Protein AF-A0A8X6GVZ9-F1 (afdb_monomer_lite)

Organism: Trichonephila clavata (NCBI:txid2740835)

Radius of gyration: 14.73 Å; chains: 1; bounding box: 42×30×32 Å

pLDDT: mean 89.65, std 9.61, range [37.06, 98.44]

Structure (mmCIF, N/CA/C/O backbone):
data_AF-A0A8X6GVZ9-F1
#
_entry.id   AF-A0A8X6GVZ9-F1
#
loop_
_atom_site.group_PDB
_atom_site.id
_atom_site.type_symbol
_atom_site.label_atom_id
_atom_site.label_alt_id
_atom_site.label_comp_id
_atom_site.label_asym_id
_atom_site.label_entity_id
_atom_site.label_seq_id
_atom_site.pdbx_PDB_ins_code
_atom_site.Cartn_x
_atom_site.Cartn_y
_atom_site.Cartn_z
_atom_site.occupancy
_atom_site.B_iso_or_equiv
_atom_site.auth_seq_id
_atom_site.auth_comp_id
_atom_site.auth_asym_id
_atom_site.auth_atom_id
_atom_site.pdbx_PDB_model_num
ATOM 1 N N . MET A 1 1 ? -2.404 13.198 -4.132 1.00 88.25 1 MET A N 1
ATOM 2 C CA . MET A 1 1 ? -2.542 12.191 -3.060 1.00 88.25 1 MET A CA 1
ATOM 3 C C . MET A 1 1 ? -3.726 12.562 -2.191 1.00 88.25 1 MET A C 1
ATOM 5 O O . MET A 1 1 ? -3.921 13.747 -1.931 1.00 88.25 1 MET A O 1
ATOM 9 N N . ALA A 1 2 ? -4.499 11.578 -1.751 1.00 90.69 2 ALA A N 1
ATOM 10 C CA . ALA A 1 2 ? -5.539 11.750 -0.743 1.00 90.69 2 ALA A CA 1
ATOM 11 C C . ALA A 1 2 ? -5.316 10.747 0.392 1.00 90.69 2 ALA A C 1
ATOM 13 O O . ALA A 1 2 ? -4.815 9.652 0.160 1.00 90.69 2 ALA A O 1
ATOM 14 N N . PHE A 1 3 ? -5.673 11.141 1.610 1.00 91.12 3 PHE A N 1
ATOM 15 C CA . PHE A 1 3 ? -5.403 10.383 2.828 1.00 91.12 3 PHE A CA 1
ATOM 16 C C . PHE A 1 3 ? -6.728 10.065 3.509 1.00 91.12 3 PHE A C 1
ATOM 18 O O . PHE A 1 3 ? -7.506 10.982 3.794 1.00 91.12 3 PHE A O 1
ATOM 25 N N . TYR A 1 4 ? -6.977 8.784 3.757 1.00 92.62 4 TYR A N 1
ATOM 26 C CA . TYR A 1 4 ? -8.194 8.286 4.382 1.00 92.62 4 TYR A CA 1
ATOM 27 C C . TYR A 1 4 ? -7.853 7.435 5.595 1.00 92.62 4 TYR A C 1
ATOM 29 O O . TYR A 1 4 ? -6.865 6.712 5.590 1.00 92.62 4 TYR A O 1
ATOM 37 N N . GLY A 1 5 ? -8.670 7.513 6.634 1.00 90.81 5 GLY A N 1
ATOM 38 C CA . GLY A 1 5 ? -8.479 6.736 7.850 1.00 90.81 5 GLY A CA 1
ATOM 39 C C . GLY A 1 5 ? -9.406 7.213 8.952 1.00 90.81 5 GLY A C 1
ATOM 40 O O . GLY A 1 5 ? -10.307 8.021 8.713 1.00 90.81 5 GLY A O 1
ATOM 41 N N . GLU A 1 6 ? -9.188 6.721 10.166 1.00 85.00 6 GLU A N 1
ATOM 42 C CA . GLU A 1 6 ? -9.924 7.212 11.331 1.00 85.00 6 GLU A CA 1
ATOM 43 C C . GLU A 1 6 ? -9.793 8.739 11.471 1.00 85.00 6 GLU A C 1
ATOM 45 O O . GLU A 1 6 ? -8.746 9.333 11.192 1.00 85.00 6 GLU A O 1
ATOM 50 N N . GLU A 1 7 ? -10.887 9.395 11.858 1.00 77.38 7 GLU A N 1
ATOM 51 C CA . GLU A 1 7 ? -10.943 10.854 11.928 1.00 77.38 7 GLU A CA 1
ATOM 52 C C . GLU A 1 7 ? -9.913 11.392 12.930 1.00 77.38 7 GLU A C 1
ATOM 54 O O . GLU A 1 7 ? -9.843 10.950 14.075 1.00 77.38 7 GLU A O 1
ATOM 59 N N . GLY A 1 8 ? -9.089 12.343 12.483 1.00 75.19 8 GLY A N 1
ATOM 60 C CA . GLY A 1 8 ? -8.013 12.926 13.288 1.00 75.19 8 GLY A CA 1
ATOM 61 C C . GLY A 1 8 ? -6.686 12.162 13.246 1.00 75.19 8 GLY A C 1
ATOM 62 O O . GLY A 1 8 ? -5.696 12.668 13.782 1.00 75.19 8 GLY A O 1
ATOM 63 N N . LEU A 1 9 ? -6.621 11.003 12.576 1.00 85.19 9 LEU A N 1
ATOM 64 C CA . LEU A 1 9 ? -5.367 10.278 12.388 1.00 85.19 9 LEU A CA 1
ATOM 65 C C . LEU A 1 9 ? -4.419 11.098 11.505 1.00 85.19 9 LEU A C 1
ATOM 67 O O . LEU A 1 9 ? -4.821 11.698 10.503 1.00 85.19 9 LEU A O 1
ATOM 71 N N . LYS A 1 10 ? -3.152 11.161 11.905 1.00 83.06 10 LYS A N 1
ATOM 72 C CA . LYS A 1 10 ? -2.112 11.901 11.191 1.00 83.06 10 LYS A CA 1
ATOM 73 C C . LYS A 1 10 ? -1.114 10.924 10.596 1.00 83.06 10 LYS A C 1
ATOM 75 O O . LYS A 1 10 ? -0.744 9.957 11.248 1.00 83.06 10 LYS A O 1
ATOM 80 N N . TYR A 1 11 ? -0.674 11.209 9.378 1.00 80.69 11 TYR A N 1
ATOM 81 C CA . TYR A 1 11 ? 0.368 10.449 8.697 1.00 80.69 11 TYR A CA 1
ATOM 82 C C . TYR A 1 11 ? 1.415 11.405 8.147 1.00 80.69 11 TYR A C 1
ATOM 84 O O . TYR A 1 11 ? 1.074 12.413 7.523 1.00 80.69 11 TYR A O 1
ATOM 92 N N . THR A 1 12 ? 2.687 11.107 8.393 1.00 80.06 12 THR A N 1
ATOM 93 C CA . THR A 1 12 ? 3.794 11.978 7.994 1.00 80.0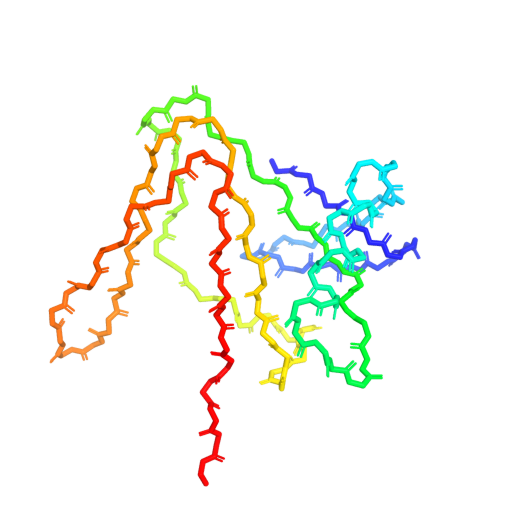6 12 THR A CA 1
ATOM 94 C C . THR A 1 12 ? 4.557 11.380 6.826 1.00 80.06 12 THR A C 1
ATOM 96 O O . THR A 1 12 ? 5.386 10.514 7.035 1.00 80.06 12 THR A O 1
ATOM 99 N N . PHE A 1 13 ? 4.351 11.893 5.616 1.00 76.44 13 PHE A N 1
ATOM 100 C CA . PHE A 1 13 ? 5.092 11.468 4.429 1.00 76.44 13 PHE A CA 1
ATOM 101 C C . PHE A 1 13 ? 6.150 12.509 4.056 1.00 76.44 13 PHE A C 1
ATOM 103 O O . PHE A 1 13 ? 5.809 13.668 3.810 1.00 76.44 13 PHE A O 1
ATOM 110 N N . VAL A 1 14 ? 7.425 12.100 4.007 1.00 70.62 14 VAL A N 1
ATOM 111 C CA . VAL A 1 14 ? 8.575 12.912 3.548 1.00 70.62 14 VAL A CA 1
ATOM 112 C C . VAL A 1 14 ? 8.487 14.369 4.052 1.00 70.62 14 VAL A C 1
ATOM 114 O O . VAL A 1 14 ? 8.399 15.324 3.281 1.00 70.62 14 VAL A O 1
ATOM 117 N N . ASN A 1 15 ? 8.462 14.523 5.381 1.00 72.56 15 ASN A N 1
ATOM 118 C CA . ASN A 1 15 ? 8.404 15.789 6.138 1.00 72.56 15 ASN A CA 1
ATOM 119 C C . ASN A 1 15 ? 7.077 16.567 6.122 1.00 72.56 15 ASN A C 1
ATOM 121 O O . ASN A 1 15 ? 7.009 17.640 6.718 1.00 72.56 15 ASN A O 1
ATOM 125 N N . ASN A 1 16 ? 6.019 16.043 5.505 1.00 77.75 16 ASN A N 1
ATOM 126 C CA . ASN A 1 16 ? 4.696 16.661 5.530 1.00 77.75 16 ASN A CA 1
ATOM 127 C C . ASN A 1 16 ? 3.720 15.791 6.319 1.00 77.75 16 ASN A C 1
ATOM 129 O O . ASN A 1 16 ? 3.545 14.614 6.011 1.00 77.75 16 ASN A O 1
ATOM 133 N N . THR A 1 17 ? 3.068 16.373 7.324 1.00 83.06 17 THR A N 1
ATOM 134 C CA . THR A 1 17 ? 2.017 15.694 8.088 1.00 83.06 17 THR A CA 1
ATOM 135 C C . THR A 1 17 ? 0.652 16.000 7.489 1.00 83.06 17 THR A C 1
ATOM 137 O O . THR A 1 17 ? 0.226 17.152 7.419 1.00 83.06 17 THR A O 1
ATOM 140 N N . PHE A 1 18 ? -0.056 14.948 7.100 1.00 84.69 18 PHE A N 1
ATOM 141 C CA . PHE A 1 18 ? -1.394 15.006 6.536 1.00 84.69 18 PHE A CA 1
ATOM 142 C C . PHE A 1 18 ? -2.408 14.492 7.554 1.00 84.69 18 PHE A C 1
ATOM 144 O O . PHE A 1 18 ? -2.141 13.538 8.283 1.00 84.69 18 PHE A O 1
ATOM 151 N N . THR A 1 19 ? -3.576 15.130 7.608 1.00 87.69 19 THR A N 1
ATOM 152 C CA . THR A 1 19 ? -4.701 14.665 8.432 1.00 87.69 19 THR A CA 1
ATOM 153 C C . THR A 1 19 ? -5.628 13.818 7.572 1.00 87.69 19 THR A C 1
ATOM 155 O O . THR A 1 19 ? -6.017 14.243 6.480 1.00 87.69 19 THR A O 1
ATOM 158 N N . ALA A 1 20 ? -5.963 12.624 8.056 1.00 89.81 20 ALA A N 1
ATOM 159 C CA . ALA A 1 20 ? -6.858 11.706 7.373 1.00 89.81 20 ALA A CA 1
ATOM 160 C C . ALA A 1 20 ? -8.261 12.305 7.245 1.00 89.81 20 ALA A C 1
ATOM 162 O O . ALA A 1 20 ? -8.806 12.876 8.192 1.00 89.81 20 ALA A O 1
ATOM 163 N N . LYS A 1 21 ? -8.871 12.120 6.076 1.00 90.88 21 LYS A N 1
ATOM 164 C CA . LYS A 1 21 ? -10.315 12.273 5.908 1.00 90.88 21 LYS A CA 1
ATOM 165 C C . LYS A 1 21 ? -11.000 10.966 6.298 1.00 90.88 21 LYS A C 1
ATOM 167 O O . LYS A 1 21 ? -10.427 9.889 6.143 1.00 90.88 21 LYS A O 1
ATOM 172 N N . LYS A 1 22 ? -12.262 11.047 6.717 1.00 91.19 22 LYS A N 1
ATOM 173 C CA . LYS A 1 22 ? -13.091 9.854 6.914 1.00 91.19 22 LYS A CA 1
ATOM 174 C C . LYS A 1 22 ? -13.144 9.024 5.617 1.00 91.19 22 LYS A C 1
ATOM 176 O O . LYS A 1 22 ? -13.315 9.626 4.550 1.00 91.19 22 LYS A O 1
ATOM 181 N N . PRO A 1 23 ? -13.024 7.682 5.671 1.00 91.31 23 PRO A N 1
ATOM 182 C CA . PRO A 1 23 ? -13.076 6.857 4.474 1.00 91.31 23 PRO A CA 1
ATOM 183 C C . PRO A 1 23 ? -14.430 7.009 3.781 1.00 91.31 23 PRO A C 1
ATOM 185 O O . PRO A 1 23 ? -15.486 6.942 4.415 1.00 91.31 23 PRO A O 1
ATOM 188 N N . ILE A 1 24 ? -14.389 7.223 2.469 1.00 92.25 24 ILE A N 1
ATOM 189 C CA . ILE A 1 24 ? -15.573 7.137 1.607 1.00 92.25 24 ILE A CA 1
ATOM 190 C C . ILE A 1 24 ? -15.974 5.660 1.421 1.00 92.25 24 ILE A C 1
ATOM 192 O O . ILE A 1 24 ? -15.122 4.791 1.619 1.00 92.25 24 ILE A O 1
ATOM 196 N N . PRO A 1 25 ? -17.224 5.344 1.020 1.00 94.81 25 PRO A N 1
ATOM 197 C CA . PRO A 1 25 ? -17.714 3.961 0.967 1.00 94.81 25 PRO A CA 1
ATOM 198 C C . PRO A 1 25 ? -16.788 2.995 0.219 1.00 94.81 25 PRO A C 1
ATOM 200 O O . PRO A 1 25 ? -16.428 1.956 0.760 1.00 94.81 25 PRO A O 1
ATOM 203 N N . ILE A 1 26 ? -16.297 3.395 -0.957 1.00 92.88 26 ILE A N 1
ATOM 204 C CA . ILE A 1 26 ? -15.389 2.559 -1.750 1.00 92.88 26 ILE A CA 1
ATOM 205 C C . ILE A 1 26 ? -14.037 2.319 -1.061 1.00 92.88 26 ILE A C 1
ATOM 207 O O . ILE A 1 26 ? -13.497 1.223 -1.135 1.00 92.88 26 ILE A O 1
ATOM 211 N N . ALA A 1 27 ? -13.493 3.308 -0.341 1.00 92.06 27 ALA A N 1
ATOM 212 C CA . ALA A 1 27 ? -12.255 3.123 0.417 1.00 92.06 27 ALA A CA 1
ATOM 213 C C . ALA A 1 27 ? -12.469 2.107 1.547 1.00 92.06 27 ALA A C 1
ATOM 215 O O . ALA A 1 27 ? -11.660 1.203 1.723 1.00 92.06 27 ALA A O 1
ATOM 216 N N . LYS A 1 28 ? -13.616 2.195 2.231 1.00 91.94 28 LYS A N 1
ATOM 217 C CA . LYS A 1 28 ? -13.994 1.240 3.272 1.00 91.94 28 LYS A CA 1
ATOM 218 C C . LYS A 1 28 ? -14.140 -0.190 2.736 1.00 91.94 28 LYS A C 1
ATOM 220 O O . LYS A 1 28 ? -13.720 -1.124 3.413 1.00 91.94 28 LYS A O 1
ATOM 225 N N . GLU A 1 29 ? -14.713 -0.370 1.548 1.00 94.69 29 GLU A N 1
ATOM 226 C CA . GLU A 1 29 ? -14.826 -1.693 0.917 1.00 94.69 29 GLU A CA 1
ATOM 227 C C . GLU A 1 29 ? -13.449 -2.327 0.679 1.00 94.69 29 GLU A C 1
ATOM 229 O O . GLU A 1 29 ? -13.244 -3.499 1.001 1.00 94.69 29 GLU A O 1
ATOM 234 N N . TYR A 1 30 ? -12.482 -1.552 0.180 1.00 95.31 30 TYR A N 1
ATOM 235 C CA . TYR A 1 30 ? -11.117 -2.042 -0.024 1.00 95.31 30 TYR A CA 1
ATOM 236 C C . TYR A 1 30 ? -10.342 -2.234 1.281 1.00 95.31 30 TYR A C 1
ATOM 238 O O . TYR A 1 30 ? -9.558 -3.178 1.365 1.00 95.31 30 TYR A O 1
ATOM 246 N N . ASP A 1 31 ? -10.588 -1.421 2.310 1.00 93.56 31 ASP A N 1
ATOM 247 C CA . ASP A 1 31 ? -10.031 -1.649 3.646 1.00 93.56 31 ASP A CA 1
ATOM 248 C C . ASP A 1 31 ? -10.534 -2.984 4.215 1.00 93.56 31 ASP A C 1
ATOM 250 O O . ASP A 1 31 ? -9.751 -3.800 4.705 1.00 93.56 31 ASP A O 1
ATOM 254 N N . ASP A 1 32 ? -11.840 -3.250 4.127 1.00 94.19 32 ASP A N 1
ATOM 255 C CA . ASP A 1 32 ? -12.429 -4.512 4.580 1.00 94.19 32 ASP A CA 1
ATOM 256 C C . ASP A 1 32 ? -11.894 -5.695 3.743 1.00 94.19 32 ASP A C 1
ATOM 258 O O . ASP A 1 32 ? -11.549 -6.740 4.304 1.00 94.19 32 ASP A O 1
ATOM 262 N N . TYR A 1 33 ? -11.725 -5.526 2.425 1.00 96.38 33 TYR A N 1
ATOM 263 C CA . TYR A 1 33 ? -11.125 -6.551 1.567 1.00 96.38 33 TYR A CA 1
ATOM 264 C C . TYR A 1 33 ? -9.659 -6.831 1.924 1.00 96.38 33 TYR A C 1
ATOM 266 O O . TYR A 1 33 ? -9.278 -7.991 2.077 1.00 96.38 33 TYR A O 1
ATOM 274 N N . ALA A 1 34 ? -8.847 -5.793 2.137 1.00 96.69 34 ALA A N 1
ATOM 275 C CA . ALA A 1 34 ? -7.458 -5.934 2.565 1.00 96.69 34 ALA A CA 1
ATOM 276 C C . ALA A 1 34 ? -7.349 -6.679 3.899 1.00 96.69 34 ALA A C 1
ATOM 278 O O . ALA A 1 34 ? -6.545 -7.601 4.027 1.00 96.69 34 ALA A O 1
ATOM 279 N N . ASN A 1 35 ? -8.197 -6.325 4.868 1.00 95.50 35 ASN A N 1
ATOM 280 C CA . ASN A 1 35 ? -8.247 -6.988 6.169 1.00 95.50 35 ASN A CA 1
ATOM 281 C C . ASN A 1 35 ? -8.613 -8.478 6.049 1.00 95.50 35 ASN A C 1
ATOM 283 O O . ASN A 1 35 ? -8.010 -9.311 6.729 1.00 95.50 35 ASN A O 1
ATOM 287 N N . ASN A 1 36 ? -9.534 -8.827 5.146 1.00 95.38 36 ASN A N 1
ATOM 288 C CA . ASN A 1 36 ? -9.885 -10.219 4.857 1.00 95.38 36 ASN A CA 1
ATOM 289 C C . ASN A 1 36 ? -8.755 -10.990 4.151 1.00 95.38 36 ASN A C 1
ATOM 291 O O . ASN A 1 36 ? -8.603 -12.186 4.390 1.00 95.38 36 ASN A O 1
ATOM 295 N N . LEU A 1 37 ? -7.955 -10.330 3.304 1.00 95.06 37 LEU A N 1
ATOM 296 C CA . LEU A 1 37 ? -6.808 -10.953 2.633 1.00 95.06 37 LEU A CA 1
ATOM 297 C C . LEU A 1 37 ? -5.679 -11.292 3.614 1.00 95.06 37 LEU A C 1
ATOM 299 O O . LEU A 1 37 ? -5.104 -12.374 3.525 1.00 95.06 37 LEU A O 1
ATOM 303 N N . ILE A 1 38 ? -5.357 -10.385 4.542 1.00 94.81 38 ILE A N 1
ATOM 304 C CA . ILE A 1 38 ? -4.214 -10.566 5.454 1.00 94.81 38 ILE A CA 1
ATOM 305 C C . ILE A 1 38 ? -4.551 -11.388 6.704 1.00 94.81 38 ILE A C 1
ATOM 307 O O . ILE A 1 38 ? -3.637 -11.922 7.325 1.00 94.81 38 ILE A O 1
ATOM 311 N N . GLN A 1 39 ? -5.834 -11.473 7.083 1.00 91.88 39 GLN A N 1
ATOM 312 C CA . GLN A 1 39 ? -6.338 -12.225 8.247 1.00 91.88 39 GLN A CA 1
ATOM 313 C C . GLN A 1 39 ? -5.547 -11.972 9.544 1.00 91.88 39 GLN A C 1
ATOM 315 O O . GLN A 1 39 ? -5.200 -12.893 10.284 1.00 91.88 39 G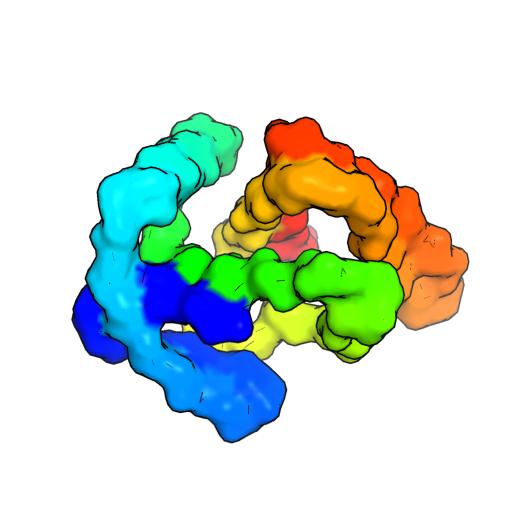LN A O 1
ATOM 320 N N . MET A 1 40 ? -5.239 -10.706 9.827 1.00 89.19 40 MET A N 1
ATOM 321 C CA . MET A 1 40 ? -4.475 -10.313 11.012 1.00 89.19 40 MET A CA 1
ATOM 322 C C . MET A 1 40 ? -5.382 -9.887 12.172 1.00 89.19 40 MET A C 1
ATOM 324 O O . MET A 1 40 ? -6.523 -9.476 11.982 1.00 89.19 40 MET A O 1
ATOM 328 N N . GLY A 1 41 ? -4.861 -9.970 13.401 1.00 83.19 41 GLY A N 1
ATOM 329 C CA . GLY A 1 41 ? -5.636 -9.700 14.619 1.00 83.19 41 GLY A CA 1
ATOM 330 C C . GLY A 1 41 ? -6.057 -8.238 14.823 1.00 83.19 41 GLY A C 1
ATOM 331 O O . GLY A 1 41 ? -6.983 -7.976 15.588 1.00 83.19 41 GLY A O 1
ATOM 332 N N . LYS A 1 42 ? -5.404 -7.277 14.158 1.00 87.88 42 LYS A N 1
ATOM 333 C CA . LYS A 1 42 ? -5.845 -5.874 14.088 1.00 87.88 42 LYS A CA 1
ATOM 334 C C . LYS A 1 42 ? -6.135 -5.492 12.644 1.00 87.88 42 LYS A C 1
ATOM 336 O O . LYS A 1 42 ? -5.614 -6.103 11.715 1.00 87.88 42 LYS A O 1
ATOM 341 N N . LYS A 1 43 ? -6.956 -4.459 12.476 1.00 91.19 43 LYS A N 1
ATOM 342 C CA . LYS A 1 43 ? -7.316 -3.945 11.160 1.00 91.19 43 LYS A CA 1
ATOM 343 C C . LYS A 1 43 ? -6.333 -2.882 10.687 1.00 91.19 43 LYS A C 1
ATOM 345 O O . LYS A 1 43 ? -5.856 -2.081 11.491 1.00 91.19 43 LYS A O 1
ATOM 350 N N . LEU A 1 44 ? -6.095 -2.851 9.381 1.00 92.19 44 LEU A N 1
ATOM 351 C CA . LEU A 1 44 ? -5.586 -1.668 8.697 1.00 92.19 44 LEU A CA 1
ATOM 352 C C . LEU A 1 44 ? -6.581 -0.520 8.911 1.00 92.19 44 LEU A C 1
ATOM 354 O O . LEU A 1 44 ? -7.794 -0.730 8.838 1.00 92.19 44 LEU A O 1
ATOM 358 N N . ASN A 1 45 ? -6.067 0.667 9.218 1.00 89.81 45 ASN A N 1
ATOM 359 C CA . ASN A 1 45 ? -6.860 1.821 9.654 1.00 89.81 45 ASN A CA 1
ATOM 360 C C . ASN A 1 45 ? -6.557 3.105 8.864 1.00 89.81 45 ASN A C 1
ATOM 362 O O . ASN A 1 45 ? -7.063 4.177 9.206 1.00 89.81 45 ASN A O 1
ATOM 366 N N . PHE A 1 46 ? -5.708 3.008 7.840 1.00 90.94 46 PHE A N 1
ATOM 367 C CA . PHE A 1 46 ? -5.256 4.146 7.061 1.00 90.94 46 PHE A CA 1
ATOM 368 C C . PHE A 1 46 ? -4.935 3.737 5.624 1.00 90.94 46 PHE A C 1
ATOM 370 O O . PHE A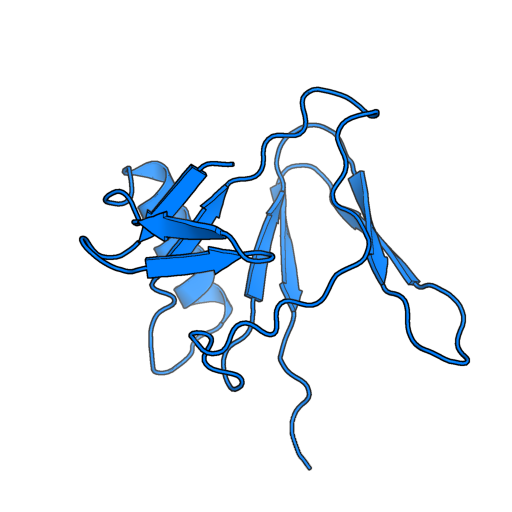 1 46 ? -4.369 2.672 5.380 1.00 90.94 46 PHE A O 1
ATOM 377 N N . CYS A 1 47 ? -5.272 4.611 4.682 1.00 92.50 47 CYS A N 1
ATOM 378 C CA . CYS A 1 47 ? -5.093 4.421 3.254 1.00 92.50 47 CYS A CA 1
ATOM 379 C C . CYS A 1 47 ? -4.591 5.717 2.604 1.00 92.50 47 CYS A C 1
ATOM 381 O O . CYS A 1 47 ? -5.109 6.812 2.853 1.00 92.50 47 CYS A O 1
ATOM 383 N N . VAL A 1 48 ? -3.596 5.581 1.727 1.00 92.38 48 VAL A N 1
ATOM 384 C CA . VAL A 1 48 ? -3.113 6.656 0.855 1.00 92.38 48 VAL A CA 1
ATOM 385 C C . VAL A 1 48 ? -3.525 6.341 -0.576 1.00 92.38 48 VAL A C 1
ATOM 387 O O . VAL A 1 48 ? -3.093 5.347 -1.155 1.00 92.38 48 VAL A O 1
ATOM 390 N N . ALA A 1 49 ? -4.332 7.216 -1.168 1.00 93.56 49 ALA A N 1
ATOM 391 C CA . ALA A 1 49 ? -4.709 7.140 -2.569 1.00 93.56 49 ALA A CA 1
ATOM 392 C C . ALA A 1 49 ? -3.750 7.983 -3.420 1.00 93.56 49 ALA A C 1
ATOM 394 O O . ALA A 1 49 ? -3.656 9.210 -3.266 1.00 93.56 49 ALA A O 1
ATOM 395 N N . ASN A 1 50 ? -3.061 7.315 -4.343 1.00 94.50 50 ASN A N 1
ATOM 396 C CA . ASN A 1 50 ? -2.169 7.931 -5.317 1.00 94.50 50 ASN A CA 1
ATOM 397 C C . ASN A 1 50 ? -2.821 7.913 -6.701 1.00 94.50 50 ASN A C 1
ATOM 399 O O . ASN A 1 50 ? -3.228 6.861 -7.184 1.00 94.50 50 ASN A O 1
ATOM 403 N N . GLU A 1 51 ? -2.896 9.079 -7.336 1.00 95.69 51 GLU A N 1
ATOM 404 C CA . GLU A 1 51 ? -3.325 9.226 -8.725 1.00 95.69 51 GLU A CA 1
ATOM 405 C C . GLU A 1 51 ? -2.110 9.647 -9.549 1.00 95.69 51 GLU A C 1
ATOM 407 O O . GLU A 1 51 ? -1.453 10.640 -9.227 1.00 95.69 51 GLU A O 1
ATOM 412 N N . TYR A 1 52 ? -1.816 8.879 -10.595 1.00 96.06 52 TYR A N 1
ATOM 413 C CA . TYR A 1 52 ? -0.784 9.191 -11.575 1.00 96.06 52 TYR A CA 1
ATOM 414 C C . TYR A 1 52 ? -1.492 9.443 -12.902 1.00 96.06 52 TYR A C 1
ATOM 416 O O . TYR A 1 52 ? -2.023 8.506 -13.499 1.00 96.06 52 TYR A O 1
ATOM 424 N N . ARG A 1 53 ? -1.544 10.704 -13.339 1.00 95.56 53 ARG A N 1
ATOM 425 C CA . ARG A 1 53 ? -2.360 11.127 -14.493 1.00 95.56 53 ARG A CA 1
ATOM 426 C C . ARG A 1 53 ? -1.828 10.566 -15.807 1.00 95.56 53 ARG A C 1
ATOM 428 O O . ARG A 1 53 ? -2.588 10.304 -16.732 1.00 95.56 53 ARG A O 1
ATOM 435 N N . ASP A 1 54 ? -0.518 10.373 -15.867 1.00 94.19 54 ASP A N 1
ATOM 436 C CA . ASP A 1 54 ? 0.207 9.867 -17.021 1.00 94.19 54 ASP A CA 1
ATOM 437 C C . ASP A 1 54 ? 1.505 9.153 -16.588 1.00 94.19 54 ASP A C 1
ATOM 439 O O . ASP A 1 54 ? 1.751 8.908 -15.401 1.00 94.19 54 ASP A O 1
ATOM 443 N N . GLY A 1 55 ? 2.340 8.783 -17.563 1.00 91.62 55 GLY A N 1
ATOM 444 C CA . GLY A 1 55 ? 3.637 8.142 -17.331 1.00 91.62 55 GLY A CA 1
ATOM 445 C C . GLY A 1 55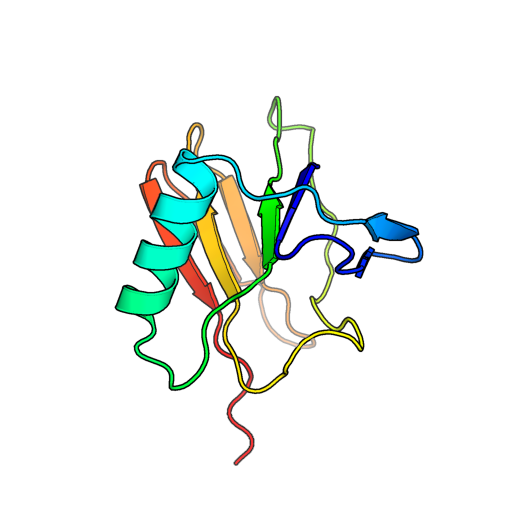 ? 4.730 9.062 -16.768 1.00 91.62 55 GLY A C 1
ATOM 446 O O . GLY A 1 55 ? 5.807 8.566 -16.439 1.00 91.62 55 GLY A O 1
ATOM 447 N N . PHE A 1 56 ? 4.485 10.371 -16.652 1.00 93.50 56 PHE A N 1
ATOM 448 C CA . PHE A 1 56 ? 5.439 11.343 -16.114 1.00 93.50 56 PHE A CA 1
ATOM 449 C C . PHE A 1 56 ? 5.285 11.530 -14.603 1.00 93.50 56 PHE A C 1
ATOM 451 O O . PHE A 1 56 ? 6.292 11.700 -13.908 1.00 93.50 56 PHE A O 1
ATOM 458 N N . ASP A 1 57 ? 4.056 11.447 -14.083 1.00 94.88 57 ASP A N 1
ATOM 459 C CA . ASP A 1 57 ? 3.804 11.425 -12.640 1.00 94.88 57 ASP A CA 1
ATOM 460 C C . ASP A 1 57 ? 4.473 10.190 -12.020 1.00 94.88 57 ASP A C 1
ATOM 462 O O . ASP A 1 57 ? 4.202 9.059 -12.418 1.00 94.88 57 ASP A O 1
ATOM 466 N N . LYS A 1 58 ? 5.342 10.372 -11.023 1.00 92.00 58 LYS A N 1
ATOM 467 C CA . LYS A 1 58 ? 6.061 9.272 -10.363 1.00 92.00 58 LYS A CA 1
ATOM 468 C C . LYS A 1 58 ? 6.355 9.589 -8.907 1.00 92.00 58 LYS A C 1
ATOM 470 O O . LYS A 1 58 ? 6.552 10.745 -8.543 1.00 92.00 58 LYS A O 1
ATOM 475 N N . ILE A 1 59 ? 6.451 8.542 -8.097 1.00 90.56 59 ILE A N 1
ATOM 476 C CA . ILE A 1 59 ? 7.013 8.626 -6.752 1.00 90.56 59 ILE A CA 1
ATOM 477 C C . ILE A 1 59 ? 8.470 8.161 -6.813 1.00 90.56 59 ILE A C 1
ATOM 479 O O . ILE A 1 59 ? 8.784 7.146 -7.437 1.00 90.56 59 ILE A O 1
ATOM 483 N N . GLY A 1 60 ? 9.382 8.951 -6.245 1.00 88.69 60 GLY A N 1
ATOM 484 C CA . GLY A 1 60 ? 10.797 8.585 -6.182 1.00 88.69 60 GLY A CA 1
ATOM 485 C C . GLY A 1 60 ? 11.020 7.347 -5.312 1.00 88.69 60 GLY A C 1
ATOM 486 O O . GLY A 1 60 ? 10.140 6.948 -4.552 1.00 88.69 60 GLY A O 1
ATOM 487 N N . LEU A 1 61 ? 12.210 6.749 -5.395 1.00 88.81 61 LEU A N 1
ATOM 488 C CA . LEU A 1 61 ? 12.591 5.661 -4.493 1.00 88.81 61 LEU A CA 1
ATOM 489 C C . LEU A 1 61 ? 12.497 6.134 -3.037 1.00 88.81 61 LEU A C 1
ATOM 491 O O . LEU A 1 61 ? 13.159 7.096 -2.650 1.00 88.81 61 LEU A O 1
ATOM 495 N N . HIS A 1 62 ? 11.694 5.434 -2.247 1.00 89.62 62 HIS A N 1
ATOM 496 C CA . HIS A 1 62 ? 11.491 5.685 -0.826 1.00 89.62 62 HIS A CA 1
ATOM 497 C C . HIS A 1 62 ? 11.273 4.354 -0.100 1.00 89.62 62 HIS A C 1
ATOM 499 O O . HIS A 1 62 ? 11.284 3.281 -0.710 1.00 89.62 62 HIS A O 1
ATOM 505 N N . ARG A 1 63 ? 11.140 4.430 1.220 1.00 86.69 63 ARG A N 1
ATOM 506 C CA . ARG A 1 63 ? 10.690 3.330 2.066 1.00 86.69 63 ARG A CA 1
ATOM 507 C C . ARG A 1 63 ? 9.601 3.883 2.964 1.00 86.69 63 ARG A C 1
ATOM 509 O O . ARG A 1 63 ? 9.807 4.958 3.518 1.00 86.69 63 ARG A O 1
ATOM 516 N N . ASP A 1 64 ? 8.542 3.115 3.145 1.00 83.38 64 ASP A N 1
ATOM 517 C CA . ASP A 1 64 ? 7.514 3.405 4.140 1.00 83.38 64 ASP A CA 1
ATOM 518 C C . ASP A 1 64 ? 8.101 3.045 5.511 1.00 83.38 64 ASP A C 1
ATOM 520 O O . ASP A 1 64 ? 8.110 1.886 5.934 1.00 83.38 64 ASP A O 1
ATOM 524 N N . ASN A 1 65 ? 8.759 4.014 6.147 1.00 74.69 65 ASN A N 1
ATOM 525 C CA . ASN A 1 65 ? 9.428 3.854 7.440 1.00 74.69 65 ASN A CA 1
ATOM 526 C C . ASN A 1 65 ? 9.015 4.939 8.437 1.00 74.69 65 ASN A C 1
ATOM 528 O O . ASN A 1 65 ? 9.776 5.303 9.340 1.00 74.69 65 ASN A O 1
ATOM 532 N N . GLU A 1 66 ? 7.809 5.467 8.255 1.00 77.88 66 GLU A N 1
ATOM 533 C CA . GLU A 1 66 ? 7.235 6.462 9.137 1.00 77.88 66 GLU A CA 1
ATOM 534 C C . GLU A 1 66 ? 7.087 5.897 10.554 1.00 77.88 66 GLU A C 1
ATOM 536 O O . GLU A 1 66 ? 6.675 4.754 10.753 1.00 77.88 66 GLU A O 1
ATOM 541 N N . LYS A 1 67 ? 7.395 6.724 11.561 1.00 74.81 67 LYS A N 1
ATOM 542 C CA . LYS A 1 67 ? 7.333 6.333 12.983 1.00 74.81 67 LYS A CA 1
ATOM 543 C C . LYS A 1 67 ? 5.943 5.871 13.424 1.00 74.81 67 LYS A C 1
ATOM 545 O O . LYS A 1 67 ? 5.831 5.138 14.400 1.00 74.81 67 LYS A O 1
ATOM 550 N N . ASP A 1 68 ? 4.917 6.314 12.708 1.00 78.56 68 ASP A N 1
ATOM 551 C CA . ASP A 1 68 ? 3.516 6.054 13.019 1.00 78.56 68 ASP A CA 1
ATOM 552 C C . ASP A 1 68 ? 3.032 4.699 12.456 1.00 78.56 68 ASP A C 1
ATOM 554 O O . ASP A 1 68 ? 1.904 4.287 12.727 1.00 78.56 68 ASP A O 1
ATOM 558 N N . LEU A 1 69 ? 3.870 3.981 11.690 1.00 83.38 69 LEU A N 1
ATOM 559 C CA . LEU A 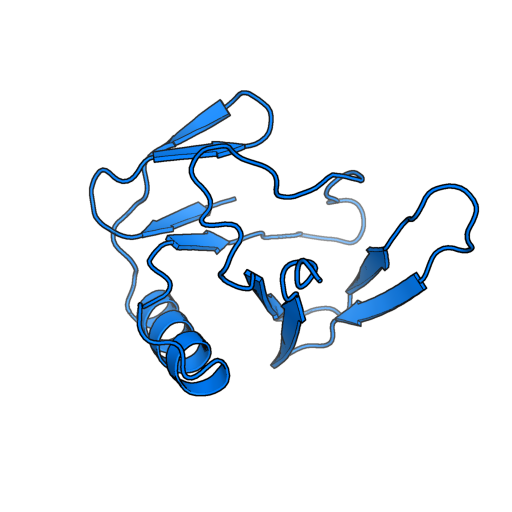1 69 ? 3.540 2.665 11.139 1.00 83.38 69 LEU A CA 1
ATOM 560 C C . LEU A 1 69 ? 3.866 1.529 12.112 1.00 83.38 69 LEU A C 1
ATOM 562 O O . LEU A 1 69 ? 4.946 1.447 12.700 1.00 83.38 69 LEU A O 1
ATOM 566 N N . ASN A 1 70 ? 2.939 0.576 12.220 1.00 86.56 70 ASN A N 1
ATOM 567 C CA . ASN A 1 70 ? 3.190 -0.674 12.922 1.00 86.56 70 ASN A CA 1
ATOM 568 C C . ASN A 1 70 ? 3.997 -1.625 12.028 1.00 86.56 70 ASN A C 1
ATOM 570 O O . ASN A 1 70 ? 3.444 -2.261 11.135 1.00 86.56 70 ASN A O 1
ATOM 574 N N . LEU A 1 71 ? 5.289 -1.774 12.327 1.00 85.50 71 LEU A N 1
ATOM 575 C CA . LEU A 1 71 ? 6.234 -2.597 11.562 1.00 85.50 71 LEU A CA 1
ATOM 576 C C . LEU A 1 71 ? 5.955 -4.111 11.597 1.00 85.50 71 LEU A C 1
ATOM 578 O O . LEU A 1 71 ? 6.706 -4.874 11.001 1.00 85.50 71 LEU A O 1
ATOM 582 N N . LEU A 1 72 ? 4.910 -4.568 12.293 1.00 88.50 72 LEU A N 1
ATOM 583 C CA . LEU A 1 72 ? 4.454 -5.961 12.249 1.00 88.50 72 LEU A CA 1
ATOM 584 C C . LEU A 1 72 ? 3.336 -6.194 11.226 1.00 88.50 72 LEU A C 1
ATOM 586 O O . LEU A 1 72 ? 2.977 -7.345 10.991 1.00 88.50 72 LEU A O 1
ATOM 590 N N . TYR A 1 73 ? 2.781 -5.134 10.635 1.00 91.56 73 TYR A N 1
ATOM 591 C CA . TYR A 1 73 ? 1.674 -5.213 9.684 1.00 91.56 73 TYR A CA 1
ATOM 592 C C . TYR A 1 73 ? 2.161 -4.957 8.253 1.00 91.56 73 TYR A C 1
ATOM 594 O O . TYR A 1 73 ? 3.059 -4.139 8.050 1.00 91.56 73 TYR A O 1
ATOM 602 N N . PRO A 1 74 ? 1.600 -5.660 7.253 1.00 93.50 74 PRO A N 1
ATOM 603 C CA . PRO A 1 74 ? 1.933 -5.439 5.858 1.00 93.50 74 PRO A CA 1
ATOM 604 C C . PRO A 1 74 ? 1.326 -4.135 5.339 1.00 93.50 74 PRO A C 1
ATOM 606 O O . PRO A 1 74 ? 0.310 -3.654 5.842 1.00 93.50 74 PRO A O 1
ATOM 609 N N . VAL A 1 75 ? 1.895 -3.638 4.244 1.00 93.56 75 VAL A N 1
ATOM 610 C CA . VAL A 1 75 ? 1.227 -2.671 3.370 1.00 93.56 75 VAL A CA 1
ATOM 611 C C . VAL A 1 75 ? 0.485 -3.442 2.280 1.00 93.56 75 VAL A C 1
ATOM 613 O O . VAL A 1 75 ? 1.063 -4.312 1.626 1.00 93.56 75 VAL A O 1
ATOM 616 N N . VAL A 1 76 ? -0.796 -3.129 2.076 1.00 96.56 76 VAL A N 1
ATOM 617 C CA . VAL A 1 76 ? -1.630 -3.712 1.014 1.00 96.56 76 VAL A CA 1
ATOM 618 C C . VAL A 1 76 ? -1.912 -2.634 -0.026 1.00 96.56 76 VAL A C 1
ATOM 620 O O . VAL A 1 76 ? -2.558 -1.634 0.270 1.00 96.56 76 VAL A O 1
ATOM 623 N N . SER A 1 77 ? -1.415 -2.828 -1.245 1.00 97.12 77 SER A N 1
ATOM 624 C CA . SER A 1 77 ? -1.561 -1.882 -2.350 1.00 97.12 77 SER A CA 1
ATOM 625 C C . SER A 1 77 ? -2.490 -2.448 -3.417 1.00 97.12 77 SER A C 1
ATOM 627 O O . SER A 1 77 ? -2.218 -3.506 -3.983 1.00 97.12 77 SER A O 1
ATOM 629 N N . PHE A 1 78 ? -3.571 -1.729 -3.711 1.00 97.88 78 PHE A N 1
ATOM 630 C CA . PHE A 1 78 ? -4.454 -2.010 -4.841 1.00 97.88 78 PHE A CA 1
ATOM 631 C C . PHE A 1 78 ? -4.140 -1.053 -5.988 1.00 97.88 78 PHE A C 1
ATOM 633 O O . PHE A 1 78 ? -3.960 0.144 -5.768 1.00 97.88 78 PHE A O 1
ATOM 640 N N . SER A 1 79 ? -4.086 -1.571 -7.214 1.00 98.06 79 SER A N 1
ATOM 641 C CA . SER A 1 79 ? -3.790 -0.776 -8.410 1.00 98.06 79 SER A CA 1
ATOM 642 C C . SER A 1 79 ? -4.925 -0.844 -9.423 1.00 98.06 79 SER A C 1
ATOM 644 O O . SER A 1 79 ? -5.409 -1.924 -9.757 1.00 98.06 79 SER A O 1
ATOM 646 N N . PHE A 1 80 ? -5.319 0.314 -9.953 1.00 97.56 80 PHE A N 1
ATOM 647 C CA . PHE A 1 80 ? -6.406 0.456 -10.924 1.00 97.56 80 PHE A CA 1
ATOM 648 C C . PHE A 1 80 ? -5.956 1.302 -12.117 1.00 97.56 80 PHE A C 1
ATOM 650 O O . PHE A 1 80 ? -5.128 2.200 -11.976 1.00 97.56 80 PHE A O 1
ATOM 657 N N . GLY A 1 81 ? -6.525 1.035 -13.291 1.00 97.69 81 GLY A N 1
ATOM 658 C CA . GLY A 1 81 ? -6.222 1.760 -14.523 1.00 97.69 81 GLY A CA 1
ATOM 659 C C . GLY A 1 81 ? -4.987 1.233 -15.259 1.00 97.69 81 GLY A C 1
ATOM 660 O O . GLY A 1 81 ? -4.810 0.025 -15.424 1.00 97.69 81 GLY A O 1
ATOM 661 N N . ALA A 1 82 ? -4.166 2.146 -15.782 1.00 97.81 82 ALA A N 1
ATOM 662 C CA . ALA A 1 82 ? -3.007 1.797 -16.602 1.00 97.81 82 ALA A CA 1
ATOM 663 C C . ALA A 1 82 ? -1.968 0.982 -15.813 1.00 97.81 82 ALA A C 1
ATOM 665 O O . ALA A 1 82 ? -1.723 1.240 -14.637 1.00 97.81 82 ALA A O 1
ATOM 666 N N . THR A 1 83 ? -1.328 0.011 -16.476 1.00 97.88 83 THR A N 1
ATOM 667 C CA . THR A 1 83 ? -0.285 -0.811 -15.839 1.00 97.88 83 THR A CA 1
ATOM 668 C C . THR A 1 83 ? 0.958 0.023 -15.550 1.00 97.88 83 THR A C 1
ATOM 670 O O . THR A 1 83 ? 1.396 0.801 -16.400 1.00 97.88 83 THR A O 1
ATOM 673 N N . ARG A 1 84 ? 1.532 -0.148 -14.356 1.00 96.06 84 ARG A N 1
ATOM 674 C CA . ARG A 1 84 ? 2.731 0.570 -13.909 1.00 96.06 84 ARG A CA 1
ATOM 675 C C . ARG A 1 84 ? 3.686 -0.373 -13.203 1.00 96.06 84 ARG A C 1
ATOM 677 O O . ARG A 1 84 ? 3.264 -1.178 -12.383 1.00 96.06 84 ARG A O 1
ATOM 684 N N . ASP A 1 85 ? 4.970 -0.229 -13.484 1.00 95.69 85 ASP A N 1
ATOM 685 C CA . ASP A 1 85 ? 5.996 -1.000 -12.796 1.00 95.69 85 ASP A CA 1
ATOM 686 C C . ASP A 1 85 ? 6.285 -0.395 -11.421 1.00 95.69 85 ASP A C 1
ATOM 688 O O . ASP A 1 85 ? 6.607 0.792 -11.309 1.00 95.69 85 ASP A O 1
ATOM 692 N N . ILE A 1 86 ? 6.209 -1.221 -10.377 1.00 96.06 86 ILE A N 1
ATOM 693 C CA . ILE A 1 86 ? 6.828 -0.915 -9.088 1.00 96.06 86 ILE A CA 1
ATOM 694 C C . ILE A 1 86 ? 8.233 -1.509 -9.065 1.00 96.06 86 ILE A C 1
ATOM 696 O O . ILE A 1 86 ? 8.438 -2.677 -9.397 1.00 96.06 86 ILE A O 1
ATOM 700 N N . ILE A 1 87 ? 9.211 -0.689 -8.680 1.00 95.88 87 ILE A N 1
ATOM 701 C CA . ILE A 1 87 ? 10.627 -1.058 -8.694 1.00 95.88 87 ILE A CA 1
ATOM 702 C C . ILE A 1 87 ? 11.129 -1.172 -7.258 1.00 95.88 87 ILE A C 1
ATOM 704 O O . ILE A 1 87 ? 11.173 -0.188 -6.518 1.00 95.88 87 ILE A O 1
ATOM 708 N N . PHE A 1 88 ? 11.579 -2.365 -6.889 1.00 94.81 88 PHE A N 1
ATOM 709 C CA . PHE A 1 88 ? 12.252 -2.638 -5.630 1.00 94.81 88 PHE A CA 1
ATOM 710 C C . PHE A 1 88 ? 13.762 -2.559 -5.814 1.00 94.81 88 PHE A C 1
ATOM 712 O O . PHE A 1 88 ? 14.348 -3.265 -6.637 1.00 94.81 88 PHE A O 1
ATOM 719 N N . LYS A 1 89 ? 14.404 -1.717 -5.002 1.00 93.25 89 LYS A N 1
ATOM 720 C CA . LYS A 1 89 ? 15.857 -1.541 -4.989 1.00 93.25 89 LYS A CA 1
ATOM 721 C C . LYS A 1 89 ? 16.436 -1.967 -3.647 1.00 93.25 89 LYS A C 1
ATOM 723 O O . LYS A 1 89 ? 16.072 -1.424 -2.602 1.00 93.25 89 LYS A O 1
ATOM 728 N N . ARG A 1 90 ? 17.404 -2.882 -3.682 1.00 91.12 90 ARG A N 1
ATOM 729 C CA . ARG A 1 90 ? 18.216 -3.278 -2.525 1.00 91.12 90 ARG A CA 1
ATOM 730 C C . ARG A 1 90 ? 19.679 -2.939 -2.798 1.00 91.12 90 ARG A C 1
ATOM 732 O O . ARG A 1 90 ? 20.136 -3.028 -3.932 1.00 91.12 90 ARG A O 1
ATOM 739 N N . LYS A 1 91 ? 20.400 -2.500 -1.764 1.00 88.56 91 LYS A N 1
ATOM 740 C CA . LYS A 1 91 ? 21.840 -2.239 -1.876 1.00 88.56 91 LYS A CA 1
ATOM 741 C C . LYS A 1 91 ? 22.545 -3.543 -2.268 1.00 88.56 91 LYS A C 1
ATOM 743 O O . LYS A 1 91 ? 22.179 -4.582 -1.732 1.00 88.56 91 LYS A O 1
ATOM 748 N N . ASP A 1 92 ? 23.502 -3.470 -3.188 1.00 92.75 92 ASP A N 1
ATOM 749 C CA . ASP A 1 92 ? 24.333 -4.604 -3.624 1.00 92.75 92 ASP A CA 1
ATOM 750 C C . ASP A 1 92 ? 23.561 -5.745 -4.328 1.00 92.75 92 ASP A C 1
ATOM 752 O O . ASP A 1 92 ? 24.041 -6.871 -4.415 1.00 92.75 92 ASP A O 1
ATOM 756 N N . HIS A 1 93 ? 22.366 -5.459 -4.858 1.00 93.69 93 HIS A N 1
ATOM 757 C CA . HIS A 1 93 ? 21.563 -6.402 -5.642 1.00 93.69 93 HIS A CA 1
ATOM 758 C C . HIS A 1 93 ? 20.933 -5.728 -6.864 1.00 93.69 93 HIS A C 1
ATOM 760 O O . HIS A 1 93 ? 20.756 -4.508 -6.891 1.00 93.69 93 HIS A O 1
ATOM 766 N N . GLU A 1 94 ? 20.565 -6.534 -7.861 1.00 94.75 94 GLU A N 1
ATOM 767 C CA . GLU A 1 94 ? 19.786 -6.067 -9.007 1.00 94.75 94 GLU A CA 1
ATOM 768 C C . GLU A 1 94 ? 18.393 -5.590 -8.580 1.00 94.75 94 GLU A C 1
ATOM 770 O O . GLU A 1 94 ? 17.818 -6.058 -7.591 1.00 94.75 94 GLU A O 1
ATOM 775 N N . ASN A 1 95 ? 17.854 -4.632 -9.334 1.00 95.12 95 ASN A N 1
ATOM 776 C CA . ASN A 1 95 ? 16.499 -4.149 -9.111 1.00 95.12 95 ASN A CA 1
ATOM 777 C C . ASN A 1 95 ? 15.497 -5.239 -9.505 1.00 95.12 95 ASN A C 1
ATOM 779 O O . ASN A 1 95 ? 15.615 -5.833 -10.575 1.00 95.12 95 ASN A O 1
ATOM 783 N N . ALA A 1 96 ? 14.468 -5.430 -8.686 1.00 94.69 96 ALA A N 1
ATOM 784 C CA . ALA A 1 96 ? 13.301 -6.215 -9.067 1.00 94.69 96 ALA A CA 1
ATOM 785 C C . ALA A 1 96 ? 12.191 -5.270 -9.540 1.00 94.69 96 ALA A C 1
ATOM 787 O O . ALA A 1 96 ? 11.948 -4.242 -8.910 1.00 94.69 96 ALA A O 1
ATOM 788 N N . SER A 1 97 ? 11.518 -5.614 -10.637 1.00 96.31 97 SER A N 1
ATOM 789 C CA . SER A 1 97 ? 10.366 -4.870 -11.158 1.00 96.31 97 SER A CA 1
ATOM 790 C C . SER A 1 97 ? 9.143 -5.775 -11.193 1.00 96.31 97 SER A C 1
ATOM 792 O O . SER A 1 97 ? 9.247 -6.932 -11.607 1.00 96.31 97 SER A O 1
ATOM 794 N N . ILE A 1 98 ? 7.996 -5.260 -10.757 1.00 96.75 98 ILE A N 1
ATOM 795 C CA . ILE A 1 98 ? 6.715 -5.967 -10.817 1.00 96.75 98 ILE A CA 1
ATOM 796 C C . ILE A 1 98 ? 5.699 -5.076 -11.544 1.00 96.75 98 ILE A C 1
ATOM 798 O O . ILE A 1 98 ? 5.437 -3.967 -11.074 1.00 96.75 98 ILE A O 1
ATOM 802 N N . PRO A 1 99 ? 5.086 -5.537 -12.651 1.00 97.62 99 PRO A N 1
ATOM 803 C CA . PRO A 1 99 ? 4.029 -4.788 -13.316 1.00 97.62 99 PRO A CA 1
ATOM 804 C C . PRO A 1 99 ? 2.728 -4.873 -12.510 1.00 97.62 99 PRO A C 1
ATOM 80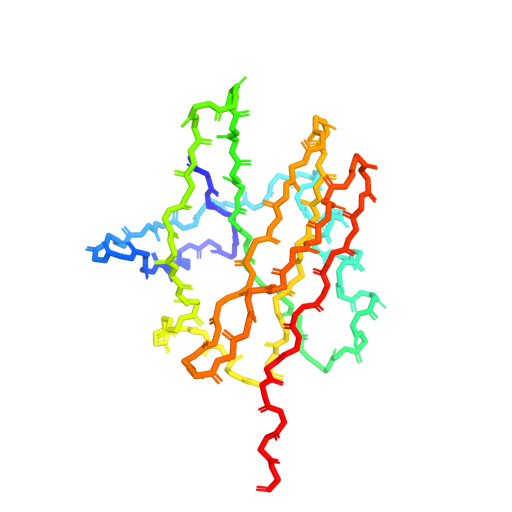6 O O . PRO A 1 99 ? 2.112 -5.937 -12.396 1.00 97.62 99 PRO A O 1
ATOM 809 N N . LEU A 1 100 ? 2.276 -3.740 -11.982 1.00 98.19 100 LEU A N 1
ATOM 810 C CA . LEU A 1 100 ? 0.996 -3.593 -11.299 1.00 98.19 100 LEU A CA 1
ATOM 811 C C . LEU A 1 100 ? -0.099 -3.343 -12.334 1.00 98.19 100 LEU A C 1
ATOM 813 O O . LEU A 1 100 ? -0.231 -2.248 -12.879 1.00 98.19 100 LEU A O 1
ATOM 817 N N . LYS A 1 101 ? -0.858 -4.394 -12.646 1.00 98.38 101 LYS A N 1
ATOM 818 C CA . LYS A 1 101 ? -1.957 -4.359 -13.623 1.00 98.38 101 LYS A CA 1
ATOM 819 C C . LYS A 1 101 ? -3.242 -3.824 -12.991 1.00 98.38 101 LYS A C 1
ATOM 821 O O . LYS A 1 101 ? -3.388 -3.819 -11.768 1.00 98.38 101 LYS A O 1
ATOM 826 N N . ASN A 1 102 ? -4.203 -3.438 -13.829 1.00 98.44 102 ASN A N 1
ATOM 827 C CA . ASN A 1 102 ? -5.545 -3.084 -13.371 1.00 98.44 102 ASN A CA 1
ATOM 828 C C . ASN A 1 102 ? -6.160 -4.204 -12.513 1.00 98.44 102 ASN A C 1
ATOM 830 O O . ASN A 1 102 ? -6.194 -5.357 -12.944 1.00 98.44 102 ASN A O 1
ATOM 834 N N . GLY A 1 103 ? -6.656 -3.853 -11.328 1.00 97.31 103 GLY A N 1
ATOM 835 C CA . GLY A 1 103 ? -7.265 -4.779 -10.373 1.00 97.31 103 GLY A CA 1
ATOM 836 C C . GLY A 1 103 ? -6.263 -5.657 -9.620 1.00 97.31 103 GLY A C 1
ATOM 837 O O . GLY A 1 103 ? -6.675 -6.562 -8.899 1.00 97.31 103 GLY A O 1
ATOM 838 N N . SER A 1 104 ? -4.956 -5.428 -9.783 1.00 98.06 104 SER A N 1
ATOM 839 C CA . SER A 1 104 ? -3.941 -6.177 -9.044 1.00 98.06 104 SER A CA 1
ATOM 840 C C . SER A 1 104 ? -3.865 -5.730 -7.583 1.00 98.06 104 SER A C 1
ATOM 842 O O . SER A 1 104 ? -4.111 -4.566 -7.252 1.00 98.06 104 SER A O 1
ATOM 844 N N . VAL A 1 105 ? -3.500 -6.677 -6.718 1.00 98.00 105 VAL A N 1
ATOM 845 C CA . VAL A 1 105 ? -3.154 -6.428 -5.319 1.00 98.00 105 VAL A CA 1
ATOM 846 C C . VAL A 1 105 ? -1.718 -6.873 -5.075 1.00 98.00 105 VAL A C 1
ATOM 848 O O . VAL A 1 105 ? -1.320 -7.971 -5.464 1.00 98.00 105 VAL A O 1
ATOM 851 N N . LEU A 1 106 ? -0.941 -6.013 -4.429 1.00 97.38 106 LEU A N 1
ATOM 852 C CA . LEU A 1 106 ? 0.406 -6.300 -3.963 1.00 97.38 106 LEU A CA 1
ATOM 853 C C . LEU A 1 106 ? 0.431 -6.177 -2.439 1.00 97.38 106 LEU A C 1
ATOM 855 O O . LEU A 1 106 ? 0.132 -5.117 -1.894 1.00 97.38 106 LEU A O 1
ATOM 859 N N . ILE A 1 107 ? 0.806 -7.260 -1.759 1.00 95.88 107 ILE A N 1
ATOM 860 C CA . ILE A 1 107 ? 0.952 -7.292 -0.302 1.00 95.88 107 ILE A CA 1
ATOM 861 C C . ILE A 1 107 ? 2.443 -7.313 0.026 1.00 95.88 107 ILE A C 1
ATOM 863 O O . ILE A 1 107 ? 3.160 -8.238 -0.355 1.00 95.88 107 ILE A O 1
ATOM 867 N N . MET A 1 108 ? 2.907 -6.289 0.733 1.00 93.69 108 MET A N 1
ATOM 868 C CA . MET A 1 108 ? 4.297 -6.139 1.149 1.00 93.69 108 MET A CA 1
ATOM 869 C C . MET A 1 108 ? 4.386 -6.390 2.649 1.00 93.69 108 MET A C 1
ATOM 871 O O . MET A 1 108 ? 4.068 -5.517 3.456 1.00 93.69 108 MET A O 1
ATOM 875 N N . TYR A 1 109 ? 4.791 -7.602 3.022 1.00 91.38 109 TYR A N 1
ATOM 876 C CA . TYR A 1 109 ? 5.015 -7.941 4.423 1.00 91.38 109 TYR A CA 1
ATOM 877 C C . TYR A 1 109 ? 6.280 -7.262 4.951 1.00 91.38 109 TYR A C 1
ATOM 879 O O . TYR A 1 109 ? 7.270 -7.156 4.216 1.00 91.38 109 TYR A O 1
ATOM 887 N N . PRO A 1 110 ? 6.277 -6.829 6.224 1.00 87.56 110 PRO A N 1
ATOM 888 C CA . PRO A 1 110 ? 7.502 -6.395 6.865 1.00 87.56 110 PRO A CA 1
ATOM 889 C C . PRO A 1 110 ? 8.515 -7.537 6.847 1.00 87.56 110 PRO A C 1
ATOM 891 O O . PRO A 1 110 ? 8.157 -8.717 6.787 1.00 87.56 110 PRO A O 1
ATOM 894 N N . LEU A 1 111 ? 9.798 -7.187 6.922 1.00 81.12 111 LEU A N 1
ATOM 895 C CA . LEU A 1 111 ? 10.826 -8.191 7.146 1.00 81.12 111 LEU A CA 1
ATOM 896 C C . LEU A 1 111 ? 10.494 -8.892 8.463 1.00 81.12 111 LEU A C 1
ATOM 898 O O . LEU A 1 111 ? 10.535 -8.274 9.525 1.00 81.12 111 LEU A O 1
ATOM 902 N N . SER A 1 112 ? 10.139 -10.172 8.388 1.00 59.28 112 SER A N 1
ATOM 903 C CA . SER A 1 112 ? 10.012 -11.015 9.566 1.00 59.28 112 SER A CA 1
ATOM 904 C C . SER A 1 112 ? 11.364 -10.999 10.273 1.00 59.28 112 SER A C 1
ATOM 906 O O . SER A 1 112 ? 12.334 -11.558 9.752 1.00 59.28 112 SER A O 1
ATOM 908 N N . TYR A 1 113 ? 11.443 -10.309 11.413 1.00 44.50 113 TYR A N 1
ATOM 909 C CA . TYR A 1 113 ? 12.567 -10.441 12.328 1.00 44.50 113 TYR A CA 1
ATOM 910 C C . TYR A 1 113 ? 12.673 -11.930 12.676 1.00 44.50 113 TYR A C 1
ATOM 912 O O . TYR A 1 113 ? 11.729 -12.509 13.215 1.00 44.50 113 TYR A O 1
ATOM 920 N N . LYS A 1 114 ? 13.777 -12.558 12.265 1.00 37.06 114 LYS A N 1
ATOM 921 C CA . LYS A 1 114 ? 14.228 -13.808 12.875 1.00 37.06 114 LYS A CA 1
ATOM 922 C C . LYS A 1 114 ? 14.772 -13.506 14.261 1.00 37.06 114 LYS A C 1
ATOM 924 O O . LYS A 1 114 ? 15.409 -12.436 14.397 1.00 37.06 114 LYS A O 1
#

Secondary structure (DSSP, 8-state):
-EEEESTT-EEEETTEEEEPBPPPHHHHHHHHHHHHHH--SS---EEEE----SSS--PPS-----TTS-TTS-EEEEE-SS-EEEEE--TTSPPEEEEE-TTEEEEE------

Foldseek 3Di:
DAKAFPAQDWDADPNDIDGHDHDDPVSVVVQVVVCVVVVDPDGDGMDDDDDDPDPVDDDDDDDPPTPPDDLQAKDKDFDADDWDWDWDDDPPDDIDIDIRDHGDIDIGHHPPDD

Sequence (114 aa):
MAFYGEEGLKYTFVNNTFTAKKPIPIAKEYDDYANNLIQMGKKLNFCVANEYRDGFDKIGLHRDNEKDLNLLYPVVSFSFGATRDIIFKRKDHENASIPLKNGSVLIMYPLSYK

InterPro domains:
  IPR027450 Alpha-ketoglutarate-dependent dioxygenase AlkB-like [PF13532] (19-110)
  IPR032852 DNA oxidative demethylase ALKBH2 [PTHR31573] (39-97)
  IPR037151 Alpha-ketoglutarate-dependent dioxygenase AlkB-like superfamily [G3DSA:2.60.120.590] (1-114)